Protein AF-A0A3N2MGN6-F1 (afdb_monomer)

Radius of gyration: 28.8 Å; Cα contacts (8 Å, |Δi|>4): 19; chains: 1; bounding box: 50×23×84 Å

Solvent-accessible surface area (backbone atoms only — not comparable to full-atom values): 6729 Å² total; per-residue (Å²): 143,87,76,69,63,68,62,52,54,54,52,50,54,49,53,53,57,73,69,45,74,80,68,71,92,50,76,81,75,35,71,76,49,70,66,60,60,74,66,64,64,59,54,54,52,54,51,52,52,52,52,51,42,52,51,51,45,52,52,52,51,54,53,48,52,52,51,49,57,57,50,74,72,44,97,69,91,52,73,71,56,56,55,50,50,54,50,52,52,52,53,49,50,51,43,52,49,65,62,45,50,62,57,53,57,58,52,60,67,72,79,111

Mean predicted aligned error: 15.88 Å

Nearest PDB structures (foldseek):
  5vyk-assembly1_A  TM=7.605E-01  e=1.041E+00  Homo sapiens
  4nkg-assembly2_D  TM=4.322E-01  e=2.453E+00  Homo sapiens
  8th8-assembly1_H  TM=5.385E-01  e=4.441E+00  Tetrahymena thermophila

Foldseek 3Di:
DPDPPVVVVVVVVVVVVVPDDPPPPDVCPDVVNVVVPCPPVVVVVVVVLLVVLVVVLVVLVVVLVVLVVVQVPDPDDDPVSVVVNVVSVVSNVVSVVVNVVVVVVVVVVVVD

Sequence (112 aa):
MKATDNNSETRLRHLIQTGAPSAPVSPWFTQKVLNRLPDKQKRIAARIETWTCAIAAVVTAVFGIKYVMTTMSAPVITVGQILIYLTYISIFGALIANMAIPAITSRARRNL

pLDDT: mean 74.42, std 14.56, range [41.41, 94.06]

Secondary structure (DSSP, 8-state):
---SHHHHHHHHHHHHHHHS------GGGSHHHHTTS-HHHHHHHHHHHHHHHHHHHHHHHHHHHHHHHHHHTSS---HHHHHHHHHHHHHHHHHHHHHHHHHHHHHHTT--

Structure (mmCIF, N/CA/C/O backbone):
data_AF-A0A3N2MGN6-F1
#
_entry.id   AF-A0A3N2MGN6-F1
#
loop_
_atom_site.group_PDB
_atom_site.id
_atom_site.type_symbol
_atom_site.label_atom_id
_atom_site.label_alt_id
_atom_site.label_comp_id
_atom_site.label_asym_id
_atom_site.label_entity_id
_atom_site.label_seq_id
_atom_site.pdbx_PDB_ins_code
_atom_site.Cartn_x
_atom_site.Cartn_y
_atom_site.Cartn_z
_atom_site.occupancy
_atom_site.B_iso_or_equiv
_atom_site.auth_seq_id
_atom_site.auth_comp_id
_atom_site.auth_asym_id
_atom_site.auth_atom_id
_atom_site.pdbx_PDB_model_num
ATOM 1 N N . MET A 1 1 ? 4.693 -3.314 62.028 1.00 41.41 1 MET A N 1
ATOM 2 C CA . MET A 1 1 ? 3.847 -2.151 62.389 1.00 41.41 1 MET A CA 1
ATOM 3 C C . MET A 1 1 ? 3.090 -1.692 61.143 1.00 41.41 1 MET A C 1
ATOM 5 O O . MET A 1 1 ? 3.672 -1.016 60.313 1.00 41.41 1 MET A O 1
ATOM 9 N N . LYS A 1 2 ? 1.842 -2.148 60.948 1.00 49.81 2 LYS A N 1
ATOM 10 C CA . LYS A 1 2 ? 1.004 -1.848 59.764 1.00 49.81 2 LYS A CA 1
ATOM 11 C C . LYS A 1 2 ? -0.487 -1.844 60.151 1.00 49.81 2 LYS A C 1
ATOM 13 O O . LYS A 1 2 ? -1.279 -2.590 59.596 1.00 49.81 2 LYS A O 1
ATOM 18 N N . ALA A 1 3 ? -0.836 -1.092 61.196 1.00 53.56 3 ALA A N 1
ATOM 19 C CA . ALA A 1 3 ? -2.211 -0.999 61.716 1.00 53.56 3 ALA A CA 1
ATOM 20 C C . ALA A 1 3 ? -2.798 0.426 61.637 1.00 53.56 3 ALA A C 1
ATOM 22 O O . ALA A 1 3 ? -3.981 0.620 61.900 1.00 53.56 3 ALA A O 1
ATOM 23 N N . THR A 1 4 ? -1.990 1.421 61.257 1.00 53.69 4 THR A N 1
ATOM 24 C CA . THR A 1 4 ? -2.393 2.838 61.242 1.00 53.69 4 THR A CA 1
ATOM 25 C C . THR A 1 4 ? -3.037 3.269 59.918 1.00 53.69 4 THR A C 1
ATOM 27 O O . THR A 1 4 ? -3.804 4.222 59.911 1.00 53.69 4 THR A O 1
ATOM 30 N N . ASP A 1 5 ? -2.788 2.547 58.822 1.00 57.62 5 ASP A N 1
ATOM 31 C CA . ASP A 1 5 ? -3.182 2.935 57.455 1.00 57.62 5 ASP A CA 1
ATOM 32 C C . ASP A 1 5 ? -4.696 2.771 57.186 1.00 57.62 5 ASP A C 1
ATOM 34 O O . ASP A 1 5 ? -5.370 3.651 56.645 1.00 57.62 5 ASP A O 1
ATOM 38 N N . ASN A 1 6 ? -5.278 1.683 57.696 1.00 60.94 6 ASN A N 1
ATOM 39 C CA . ASN A 1 6 ? -6.670 1.312 57.422 1.00 60.94 6 ASN A CA 1
ATOM 40 C C . ASN A 1 6 ? -7.674 2.328 58.009 1.00 60.94 6 ASN A C 1
ATOM 42 O O . ASN A 1 6 ? -8.717 2.616 57.420 1.00 60.94 6 ASN A O 1
ATOM 46 N N . ASN A 1 7 ? -7.363 2.896 59.180 1.00 61.97 7 ASN A N 1
ATOM 47 C CA . ASN A 1 7 ? -8.230 3.878 59.839 1.00 61.97 7 ASN A CA 1
ATOM 48 C C . ASN A 1 7 ? -8.189 5.248 59.142 1.00 61.97 7 ASN A C 1
ATOM 50 O O . ASN A 1 7 ? -9.208 5.942 59.093 1.00 61.97 7 ASN A O 1
ATOM 54 N N . SER A 1 8 ? -7.044 5.632 58.571 1.00 65.19 8 SER A N 1
ATOM 55 C CA . SER A 1 8 ? -6.904 6.860 57.780 1.00 65.19 8 SER A CA 1
ATOM 56 C C . SER A 1 8 ? -7.646 6.780 56.448 1.00 65.19 8 SER A C 1
ATOM 58 O O . SER A 1 8 ? -8.375 7.716 56.121 1.00 65.19 8 SER A O 1
ATOM 60 N N . GLU A 1 9 ? -7.554 5.661 55.720 1.00 64.06 9 GLU A N 1
ATOM 61 C CA . GLU A 1 9 ? -8.317 5.457 54.478 1.00 64.06 9 GLU A CA 1
ATOM 62 C C . GLU A 1 9 ? -9.830 5.523 54.708 1.00 64.06 9 GLU A C 1
ATOM 64 O O . GLU A 1 9 ? -10.565 6.128 53.923 1.00 64.06 9 GLU A O 1
ATOM 69 N N . THR A 1 10 ? -10.304 4.937 55.809 1.00 68.19 10 THR A N 1
ATOM 70 C CA . THR A 1 10 ? -11.736 4.914 56.135 1.00 68.19 10 THR A CA 1
ATOM 71 C C . THR A 1 10 ? -12.253 6.322 56.450 1.00 68.19 10 THR A C 1
ATOM 73 O O . THR A 1 10 ? -13.326 6.714 55.988 1.00 68.19 10 THR A O 1
ATOM 76 N N . ARG A 1 11 ? -11.459 7.131 57.166 1.00 64.94 11 ARG A N 1
ATOM 77 C CA . ARG A 1 11 ? -11.780 8.541 57.446 1.00 64.94 11 ARG A CA 1
ATOM 78 C C . ARG A 1 11 ? -11.725 9.418 56.197 1.00 64.94 11 ARG A C 1
ATOM 80 O O . ARG A 1 11 ? -12.599 10.262 56.021 1.00 64.94 11 ARG A O 1
ATOM 87 N N . LEU A 1 12 ? -10.748 9.199 55.317 1.00 64.31 12 LEU A N 1
ATOM 88 C CA . LEU A 1 12 ? -10.644 9.902 54.035 1.00 64.31 12 LEU A CA 1
ATOM 89 C C . LEU A 1 12 ? -11.847 9.603 53.134 1.00 64.31 12 LEU A C 1
ATOM 91 O O . LEU A 1 12 ? -12.457 10.530 52.605 1.00 64.31 12 LEU A O 1
ATOM 95 N N . ARG A 1 13 ? -12.251 8.332 53.019 1.00 65.69 13 ARG A N 1
ATOM 96 C CA . ARG A 1 13 ? -13.462 7.937 52.280 1.00 65.69 13 ARG A CA 1
ATOM 97 C C . ARG A 1 13 ? -14.716 8.606 52.827 1.00 65.69 13 ARG A C 1
ATOM 99 O O . ARG A 1 13 ? -15.528 9.086 52.042 1.00 65.69 13 ARG A O 1
ATOM 106 N N . HIS A 1 14 ? -14.847 8.672 54.150 1.00 67.00 14 HIS A N 1
ATOM 107 C CA . HIS A 1 14 ? -15.998 9.298 54.790 1.00 67.00 14 HIS A CA 1
ATOM 108 C C . HIS A 1 14 ? -16.044 10.810 54.533 1.00 67.00 14 HIS A C 1
ATOM 110 O O . HIS A 1 14 ? -17.101 11.334 54.201 1.00 67.00 14 HIS A O 1
ATOM 116 N N . LEU A 1 15 ? -14.901 11.502 54.606 1.00 66.44 15 LEU A N 1
ATOM 117 C CA . LEU A 1 15 ? -14.802 12.943 54.340 1.00 66.44 15 LEU A CA 1
ATOM 118 C C . LEU A 1 15 ? -15.109 13.297 52.879 1.00 66.44 15 LEU A C 1
ATOM 120 O O . LEU A 1 15 ? -15.808 14.277 52.613 1.00 66.44 15 LEU A O 1
ATOM 124 N N . ILE A 1 16 ? -14.638 12.475 51.938 1.00 66.19 16 ILE A N 1
ATOM 125 C CA . ILE A 1 16 ? -14.920 12.633 50.505 1.00 66.19 16 ILE A CA 1
ATOM 126 C C . ILE A 1 16 ? -16.407 12.379 50.216 1.00 66.19 16 ILE A C 1
ATOM 128 O O . ILE A 1 16 ? -17.015 13.116 49.444 1.00 66.19 16 ILE A O 1
ATOM 132 N N . GLN A 1 17 ? -17.018 11.382 50.865 1.00 62.53 17 GLN A N 1
ATOM 133 C CA . GLN A 1 17 ? -18.450 11.099 50.725 1.00 62.53 17 GLN A CA 1
ATOM 134 C C . GLN A 1 17 ? -19.340 12.183 51.340 1.00 62.53 17 GLN A C 1
ATOM 136 O O . GLN A 1 17 ? -20.388 12.474 50.776 1.00 62.53 17 GLN A O 1
ATOM 141 N N . THR A 1 18 ? -18.931 12.819 52.443 1.00 59.75 18 THR A N 1
ATOM 142 C CA . THR A 1 18 ? -19.698 13.924 53.047 1.00 59.75 18 THR A CA 1
ATOM 143 C C . THR A 1 18 ? -19.593 15.243 52.281 1.00 59.75 18 THR A C 1
ATOM 145 O O . THR A 1 18 ? -20.481 16.080 52.409 1.00 59.75 18 THR A O 1
ATOM 148 N N . GLY A 1 19 ? -18.525 15.449 51.501 1.00 54.59 19 GLY A N 1
ATOM 149 C CA . GLY A 1 19 ? -18.326 16.655 50.686 1.00 54.59 19 GLY A CA 1
ATOM 150 C C . GLY A 1 19 ? -18.846 16.544 49.250 1.00 54.59 19 GLY A C 1
ATOM 151 O O . GLY A 1 19 ? -18.960 17.554 48.557 1.00 54.59 19 GLY A O 1
ATOM 152 N N . ALA A 1 20 ? -19.162 15.334 48.789 1.00 58.06 20 ALA A N 1
ATOM 153 C CA . ALA A 1 20 ? -19.784 15.137 47.493 1.00 58.06 20 ALA A CA 1
ATOM 154 C C . ALA A 1 20 ? -21.281 15.465 47.615 1.00 58.06 20 ALA A C 1
ATOM 156 O O . ALA A 1 20 ? -21.977 14.785 48.371 1.00 58.06 20 ALA A O 1
ATOM 157 N N . PRO A 1 21 ? -21.817 16.471 46.894 1.00 55.56 21 PRO A N 1
ATOM 158 C CA . PRO A 1 21 ? -23.261 16.600 46.784 1.00 55.56 21 PRO A CA 1
ATOM 159 C C . PRO A 1 21 ? -23.780 15.265 46.259 1.00 55.56 21 PRO A C 1
ATOM 161 O O . PRO A 1 21 ? -23.278 14.783 45.241 1.00 55.56 21 PRO A O 1
ATOM 164 N N . SER A 1 22 ? -24.725 14.651 46.980 1.00 58.09 22 SER A N 1
ATOM 165 C CA . SER A 1 22 ? -25.440 13.456 46.539 1.00 58.09 22 SER A CA 1
ATOM 166 C C . SER A 1 22 ? -25.973 13.745 45.149 1.00 58.09 22 SER A C 1
ATOM 168 O O . SER A 1 22 ? -26.994 14.418 44.997 1.00 58.09 22 SER A O 1
ATOM 170 N N . ALA A 1 23 ? -25.222 13.324 44.132 1.00 60.22 23 ALA A N 1
ATOM 171 C CA . ALA A 1 23 ? -25.604 13.549 42.761 1.00 60.22 23 ALA A CA 1
ATOM 172 C C . ALA A 1 23 ? -26.991 12.920 42.637 1.00 60.22 23 ALA A C 1
ATOM 174 O O . ALA A 1 23 ? -27.149 11.756 43.031 1.00 60.22 23 ALA A O 1
ATOM 175 N N . PRO A 1 24 ? -28.014 13.661 42.174 1.00 59.69 24 PRO A N 1
ATOM 176 C CA . PRO A 1 24 ? -29.297 13.040 41.911 1.00 59.69 24 PRO A CA 1
ATOM 177 C C . PRO A 1 24 ? -29.019 11.800 41.058 1.00 59.69 24 PRO A C 1
ATOM 179 O O . PRO A 1 24 ? -28.145 11.847 40.185 1.00 59.69 24 PRO A O 1
ATOM 182 N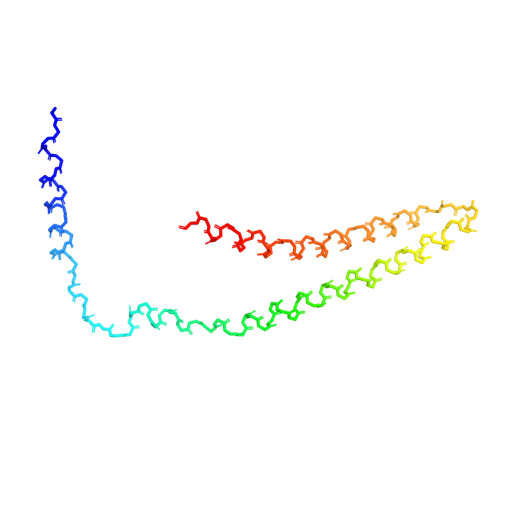 N . VAL A 1 25 ? -29.701 10.684 41.344 1.00 59.56 25 VAL A N 1
ATOM 183 C CA . VAL A 1 25 ? -29.667 9.453 40.533 1.00 59.56 25 VAL A CA 1
ATOM 184 C C . VAL A 1 25 ? -30.267 9.770 39.177 1.00 59.56 25 VAL A C 1
ATOM 186 O O . VAL A 1 25 ? -31.417 9.494 38.859 1.00 59.56 25 VAL A O 1
ATOM 189 N N . SER A 1 26 ? -29.497 10.506 38.410 1.00 55.56 26 SER A N 1
ATOM 190 C CA . SER A 1 26 ? -29.985 11.241 37.289 1.00 55.56 26 SER A CA 1
ATOM 191 C C . SER A 1 26 ? -29.666 10.358 36.088 1.00 55.56 26 SER A C 1
ATOM 193 O O . SER A 1 26 ? -28.498 10.086 35.789 1.00 55.56 26 SER A O 1
ATOM 195 N N . PRO A 1 27 ? -30.690 9.779 35.439 1.00 57.72 27 PRO A N 1
ATOM 196 C CA . PRO A 1 27 ? -30.476 8.742 34.434 1.00 57.72 27 PRO A CA 1
ATOM 197 C C . PRO A 1 27 ? -29.718 9.276 33.210 1.00 57.72 27 PRO A C 1
ATOM 199 O O . PRO A 1 27 ? -29.193 8.487 32.426 1.00 57.72 27 PRO A O 1
ATOM 202 N N . TRP A 1 28 ? -29.618 10.602 33.066 1.00 55.16 28 TRP A N 1
ATOM 203 C CA . TRP A 1 28 ? -28.969 11.298 31.960 1.00 55.16 28 TRP A CA 1
ATOM 204 C C . TRP A 1 28 ? -27.434 11.196 31.959 1.00 55.16 28 TRP A C 1
ATOM 206 O O . TRP A 1 28 ? -26.845 11.365 30.897 1.00 55.16 28 TRP A O 1
ATOM 216 N N . PHE A 1 29 ? -26.791 10.831 33.077 1.00 55.34 29 PHE A N 1
ATOM 217 C CA . PHE A 1 29 ? -25.334 10.604 33.166 1.00 55.34 29 PHE A CA 1
ATOM 218 C C . PHE A 1 29 ? -24.965 9.179 33.608 1.00 55.34 29 PHE A C 1
ATOM 220 O O . PHE A 1 29 ? -23.925 8.939 34.214 1.00 55.34 29 PHE A O 1
ATOM 227 N N . THR A 1 30 ? -25.793 8.181 33.296 1.00 63.38 30 THR A N 1
ATOM 228 C CA . THR A 1 30 ? -25.327 6.789 33.399 1.00 63.38 30 THR A CA 1
ATOM 229 C C . THR A 1 30 ? -24.387 6.460 32.239 1.00 63.38 30 THR A C 1
ATOM 231 O O . THR A 1 30 ? -24.527 6.991 31.137 1.00 63.38 30 THR A O 1
ATOM 234 N N . GLN A 1 31 ? -23.460 5.520 32.448 1.00 59.12 31 GLN A N 1
ATOM 235 C CA . GLN A 1 31 ? -22.545 4.996 31.417 1.00 59.12 31 GLN A CA 1
ATOM 236 C C . GLN A 1 31 ? -23.277 4.621 30.111 1.00 59.12 31 GLN A C 1
ATOM 238 O O . GLN A 1 31 ? -22.736 4.746 29.018 1.00 59.12 31 GLN A O 1
ATOM 243 N N . LYS A 1 32 ? -24.556 4.240 30.219 1.00 56.78 32 LYS A N 1
ATOM 244 C CA . LYS A 1 32 ? -25.469 3.926 29.114 1.00 56.78 32 LYS A CA 1
ATOM 245 C C . LYS A 1 32 ? -25.813 5.124 28.211 1.00 56.78 32 LYS A C 1
ATOM 247 O O . LYS A 1 32 ? -26.177 4.900 27.061 1.00 56.78 32 LYS A O 1
ATOM 252 N N . VAL A 1 33 ? -25.717 6.364 28.701 1.00 58.56 33 VAL A N 1
ATOM 253 C CA . VAL A 1 33 ? -25.890 7.611 27.928 1.00 58.56 33 VAL A CA 1
ATOM 254 C C . VAL A 1 33 ? -24.563 8.068 27.326 1.00 58.56 33 VAL A C 1
ATOM 256 O O . VAL A 1 33 ? -24.529 8.404 26.145 1.00 58.56 33 VAL A O 1
ATOM 259 N N . LEU A 1 34 ? -23.456 7.959 28.072 1.00 58.97 34 LEU A N 1
ATOM 260 C CA . LEU A 1 34 ? -22.110 8.208 27.532 1.00 58.97 34 LEU A CA 1
ATOM 261 C C . LEU A 1 34 ? -21.775 7.251 26.371 1.00 58.97 34 LEU A C 1
ATOM 263 O O . LEU A 1 34 ? -21.166 7.644 25.380 1.00 58.97 34 LEU A O 1
ATOM 267 N N . ASN A 1 35 ? -22.242 6.001 26.454 1.00 59.00 35 ASN A N 1
ATOM 268 C CA . ASN A 1 35 ? -22.042 4.976 25.429 1.00 59.00 35 ASN A CA 1
ATOM 269 C C . ASN A 1 35 ? -23.028 5.071 24.242 1.00 59.00 35 ASN A C 1
ATOM 271 O O . ASN A 1 35 ? -23.087 4.159 23.421 1.00 59.00 35 ASN A O 1
ATOM 275 N N . ARG A 1 36 ? -23.820 6.154 24.131 1.00 57.59 36 ARG A N 1
ATOM 276 C CA . ARG A 1 36 ? -24.643 6.438 22.935 1.00 57.59 36 ARG A CA 1
ATOM 277 C C . ARG A 1 36 ? -23.866 7.126 21.814 1.00 57.59 36 ARG A C 1
AT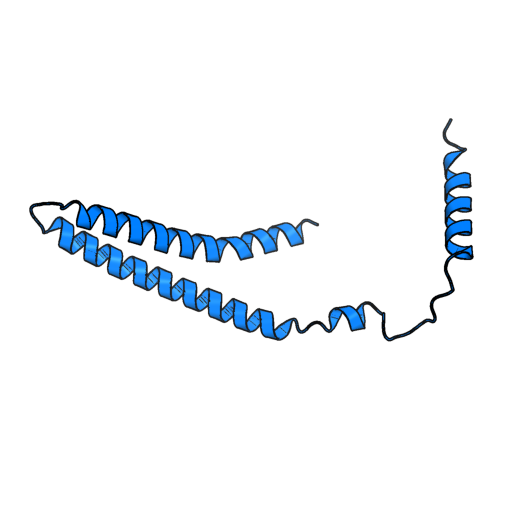OM 279 O O . ARG A 1 36 ? -24.456 7.416 20.774 1.00 57.59 36 ARG A O 1
ATOM 286 N N . LEU A 1 37 ? -22.568 7.385 21.993 1.00 59.88 37 LEU A N 1
ATOM 287 C CA . LEU A 1 37 ? -21.723 7.860 20.901 1.00 59.88 37 LEU A CA 1
ATOM 288 C C . LEU A 1 37 ? -21.824 6.865 19.726 1.00 59.88 37 LEU A C 1
ATOM 290 O O . LEU A 1 37 ? -21.656 5.663 19.938 1.00 59.88 37 LEU A O 1
ATOM 294 N N . PRO A 1 38 ? -22.159 7.329 18.507 1.00 58.31 38 PRO A N 1
ATOM 295 C CA . PRO A 1 38 ? -22.550 6.473 17.392 1.00 58.31 38 PRO A CA 1
ATOM 296 C C . PRO A 1 38 ? -21.376 5.611 16.914 1.00 58.31 38 PRO A C 1
ATOM 298 O O . PRO A 1 38 ? -20.618 5.964 16.015 1.00 58.31 38 PRO A O 1
ATOM 301 N N . ASP A 1 39 ? -21.257 4.428 17.506 1.00 58.50 39 ASP A N 1
ATOM 302 C CA . ASP A 1 39 ? -20.195 3.462 17.226 1.00 58.50 39 ASP A CA 1
ATOM 303 C C . ASP A 1 39 ? -20.368 2.807 15.838 1.00 58.50 39 ASP A C 1
ATOM 305 O O . ASP A 1 39 ? -19.436 2.264 15.245 1.00 58.50 39 ASP A O 1
ATOM 309 N N . LYS A 1 40 ? -21.583 2.877 15.275 1.00 57.66 40 LYS A N 1
ATOM 310 C CA . LYS A 1 40 ? -21.936 2.191 14.025 1.00 57.66 40 LYS A CA 1
ATOM 311 C C . LYS A 1 40 ? -21.392 2.869 12.768 1.00 57.66 40 LYS A C 1
ATOM 313 O O . LYS A 1 40 ? -20.931 2.164 11.874 1.00 57.66 40 LYS A O 1
ATOM 318 N N . GLN A 1 41 ? -21.398 4.201 12.694 1.00 58.66 41 GLN A N 1
ATOM 319 C CA . GLN A 1 41 ? -20.927 4.911 11.494 1.00 58.66 41 GLN A CA 1
ATOM 320 C C . GLN A 1 41 ? -19.409 4.767 11.312 1.00 58.66 41 GLN A C 1
ATOM 322 O O . GLN A 1 41 ? -18.935 4.531 10.202 1.00 58.66 41 GLN A O 1
ATOM 327 N N . LYS A 1 42 ? -18.655 4.776 12.419 1.00 63.62 42 LYS A N 1
ATOM 328 C CA . LYS A 1 42 ? -17.196 4.591 12.410 1.00 63.62 42 LYS A CA 1
ATOM 329 C C . LYS A 1 42 ? -16.777 3.214 11.886 1.00 63.62 42 LYS A C 1
ATOM 331 O O . LYS A 1 42 ? -15.775 3.106 11.190 1.00 63.62 42 LYS A O 1
ATOM 336 N N . ARG A 1 43 ? -17.561 2.162 12.156 1.00 67.88 43 ARG A N 1
ATOM 337 C CA . ARG A 1 43 ? -17.260 0.796 11.684 1.00 67.88 43 ARG A CA 1
ATOM 338 C C . 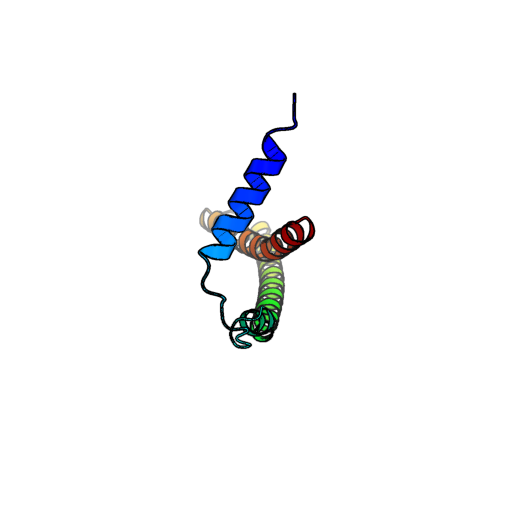ARG A 1 43 ? -17.422 0.630 10.175 1.00 67.88 43 ARG A C 1
ATOM 340 O O . ARG A 1 43 ? -16.671 -0.131 9.576 1.00 67.88 43 ARG A O 1
ATOM 347 N N . ILE A 1 44 ? -18.398 1.306 9.568 1.00 71.19 44 ILE A N 1
ATOM 348 C CA . ILE A 1 44 ? -18.625 1.226 8.117 1.00 71.19 44 ILE A CA 1
ATOM 349 C C . ILE A 1 44 ? -17.532 2.002 7.383 1.00 71.19 44 ILE A C 1
ATOM 351 O O . ILE A 1 44 ? -16.913 1.450 6.478 1.00 71.19 44 ILE A O 1
ATOM 355 N N . ALA A 1 45 ? -17.236 3.226 7.829 1.00 74.56 45 ALA A N 1
ATOM 356 C CA . ALA A 1 45 ? -16.152 4.031 7.272 1.00 74.56 45 ALA A CA 1
ATOM 357 C C . ALA A 1 45 ? -14.799 3.299 7.351 1.00 74.56 45 ALA A C 1
ATOM 359 O O . ALA A 1 45 ? -14.120 3.170 6.338 1.00 74.56 45 ALA A O 1
ATOM 360 N N . ALA A 1 46 ? -14.469 2.707 8.505 1.00 75.62 46 ALA A N 1
ATOM 361 C CA . ALA A 1 46 ? -13.230 1.946 8.677 1.00 75.62 46 ALA A CA 1
ATOM 362 C C . ALA A 1 46 ? -13.141 0.716 7.754 1.00 75.62 46 ALA A C 1
ATOM 364 O O . ALA A 1 46 ? -12.070 0.385 7.245 1.00 75.62 46 ALA A O 1
ATOM 365 N N . ARG A 1 47 ? -14.265 0.028 7.503 1.00 78.44 47 ARG A N 1
ATOM 366 C CA . ARG A 1 47 ? -14.300 -1.088 6.544 1.00 78.44 47 ARG A CA 1
ATOM 367 C C . ARG A 1 47 ? -14.034 -0.603 5.126 1.00 78.44 47 ARG A C 1
ATOM 369 O O . ARG A 1 47 ? -13.220 -1.212 4.443 1.00 78.44 47 ARG A O 1
ATOM 376 N N . ILE A 1 48 ? -14.697 0.473 4.703 1.00 85.69 48 ILE A N 1
ATOM 377 C CA . ILE A 1 48 ? -14.499 1.057 3.371 1.00 85.69 48 ILE A CA 1
ATOM 378 C C . ILE A 1 48 ? -13.038 1.473 3.198 1.00 85.69 48 ILE A C 1
ATOM 380 O O . ILE A 1 48 ? -12.418 1.090 2.216 1.00 85.69 48 ILE A O 1
ATOM 384 N N . GLU A 1 49 ? -12.460 2.167 4.177 1.00 84.00 49 GLU A N 1
ATOM 385 C CA . GLU A 1 49 ? -11.053 2.574 4.152 1.00 84.00 49 GLU A CA 1
ATOM 386 C C . GLU A 1 49 ? -10.104 1.375 4.013 1.00 84.00 49 GLU A C 1
ATOM 388 O O . GLU A 1 49 ? -9.182 1.405 3.198 1.00 84.00 49 GLU A O 1
ATOM 393 N N . THR A 1 50 ? -10.376 0.286 4.740 1.00 84.12 50 THR A N 1
ATOM 394 C CA . THR A 1 50 ? -9.576 -0.946 4.659 1.00 84.12 50 THR A CA 1
ATOM 395 C C . THR A 1 50 ? -9.636 -1.563 3.260 1.00 84.12 50 THR A C 1
ATOM 397 O O . THR A 1 50 ? -8.601 -1.928 2.703 1.00 84.12 50 THR A O 1
ATOM 400 N N . TRP A 1 51 ? -10.830 -1.659 2.666 1.00 86.94 51 TRP A N 1
ATOM 401 C CA . TRP A 1 51 ? -11.004 -2.187 1.309 1.00 86.94 51 TRP A CA 1
ATOM 402 C C . TRP A 1 51 ? -10.351 -1.293 0.255 1.00 86.94 51 TRP A C 1
ATOM 404 O O . TRP A 1 51 ? -9.672 -1.797 -0.636 1.00 86.94 51 TRP A O 1
ATOM 414 N N . THR A 1 52 ? -10.492 0.025 0.383 1.00 89.69 52 THR A N 1
ATOM 415 C CA . THR A 1 52 ? -9.851 0.992 -0.513 1.00 89.69 52 THR A CA 1
ATOM 416 C C . THR A 1 52 ? -8.329 0.883 -0.446 1.00 89.69 52 THR A C 1
ATOM 418 O O . THR A 1 52 ? -7.685 0.812 -1.492 1.00 89.69 52 THR A O 1
ATOM 421 N N . CYS A 1 53 ? -7.742 0.791 0.754 1.00 88.81 53 CYS A N 1
ATOM 422 C CA . CYS A 1 53 ? -6.298 0.595 0.912 1.00 88.81 53 CYS A CA 1
ATOM 423 C C . CYS A 1 53 ? -5.834 -0.741 0.315 1.00 88.81 53 CYS A C 1
ATOM 425 O O . CYS A 1 53 ? -4.802 -0.780 -0.353 1.00 88.81 53 CYS A O 1
ATOM 427 N N . ALA A 1 54 ? -6.606 -1.818 0.496 1.00 88.38 54 ALA A N 1
ATOM 428 C CA . ALA A 1 54 ? -6.290 -3.123 -0.081 1.00 88.38 54 ALA A CA 1
ATOM 429 C C . ALA A 1 54 ? -6.266 -3.078 -1.618 1.00 88.38 54 ALA A C 1
ATOM 431 O O . ALA A 1 54 ? -5.313 -3.548 -2.238 1.00 88.38 54 ALA A O 1
ATOM 432 N N . ILE A 1 55 ? -7.279 -2.465 -2.239 1.00 93.00 55 ILE A N 1
ATOM 433 C CA . ILE A 1 55 ? -7.345 -2.308 -3.699 1.00 93.00 55 ILE A CA 1
ATOM 434 C C . ILE A 1 55 ? -6.185 -1.437 -4.191 1.00 93.00 55 ILE A C 1
ATOM 436 O O . ILE A 1 55 ? -5.493 -1.816 -5.136 1.00 93.00 55 ILE A O 1
ATOM 440 N N . ALA A 1 56 ? -5.926 -0.306 -3.530 1.00 91.25 56 ALA A N 1
ATOM 441 C CA . ALA A 1 56 ? -4.824 0.584 -3.881 1.00 91.25 56 ALA A CA 1
ATOM 442 C C . ALA A 1 56 ? -3.464 -0.127 -3.806 1.00 91.25 56 ALA A C 1
ATOM 444 O O . ALA A 1 56 ? -2.633 0.052 -4.696 1.00 91.25 56 ALA A O 1
ATOM 445 N N . ALA A 1 57 ? -3.243 -0.976 -2.798 1.00 91.38 57 ALA A N 1
ATOM 446 C CA . ALA A 1 57 ? -2.010 -1.747 -2.661 1.00 91.38 57 ALA A CA 1
ATOM 447 C C . ALA A 1 57 ? -1.821 -2.736 -3.821 1.00 91.38 57 ALA A C 1
ATOM 449 O O . ALA A 1 57 ? -0.734 -2.803 -4.396 1.00 91.38 57 ALA A O 1
ATOM 450 N N . VAL A 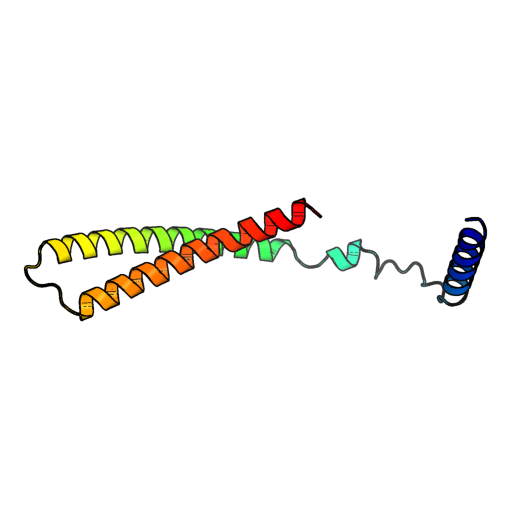1 58 ? -2.881 -3.451 -4.214 1.00 93.31 58 VAL A N 1
ATOM 451 C CA . VAL A 1 58 ? -2.846 -4.381 -5.356 1.00 93.31 58 VAL A CA 1
ATOM 452 C C . VAL A 1 58 ? -2.551 -3.639 -6.656 1.00 93.31 58 VAL A C 1
ATOM 454 O O . VAL A 1 58 ? -1.665 -4.042 -7.406 1.00 93.31 58 VAL A O 1
ATOM 457 N N . VAL A 1 59 ? -3.246 -2.528 -6.911 1.00 94.06 59 VAL A N 1
ATOM 458 C CA . VAL A 1 59 ? -3.018 -1.701 -8.104 1.00 94.06 59 VAL A CA 1
ATOM 459 C C . VAL A 1 59 ? -1.571 -1.209 -8.136 1.00 94.06 59 VAL A C 1
ATOM 461 O O . VAL A 1 59 ? -0.882 -1.386 -9.138 1.00 94.06 59 VAL A O 1
ATOM 464 N N . THR A 1 60 ? -1.079 -0.671 -7.020 1.00 92.69 60 THR A N 1
ATOM 465 C CA . THR A 1 60 ? 0.296 -0.164 -6.902 1.00 92.69 60 THR A CA 1
ATOM 466 C C . THR A 1 60 ? 1.322 -1.264 -7.184 1.00 92.69 60 THR A C 1
ATOM 468 O O . THR A 1 60 ? 2.281 -1.030 -7.916 1.00 92.69 60 THR A O 1
ATOM 471 N N . ALA A 1 61 ? 1.099 -2.482 -6.680 1.00 91.12 61 ALA A N 1
ATOM 472 C CA . ALA A 1 61 ? 1.965 -3.628 -6.944 1.00 91.12 61 ALA A CA 1
ATOM 473 C C . ALA A 1 61 ? 1.963 -4.033 -8.428 1.00 91.12 61 ALA A C 1
ATOM 475 O O . ALA A 1 61 ? 3.028 -4.220 -9.013 1.00 91.12 61 ALA A O 1
ATOM 476 N N . VAL A 1 62 ? 0.791 -4.118 -9.066 1.00 93.94 62 VAL A N 1
ATOM 477 C CA . VAL A 1 62 ? 0.675 -4.486 -10.489 1.00 93.94 62 VAL A CA 1
ATOM 478 C C . VAL A 1 62 ? 1.369 -3.461 -11.387 1.00 93.94 62 VAL A C 1
ATOM 480 O O . VAL A 1 62 ? 2.136 -3.837 -12.277 1.00 93.94 62 VAL A O 1
ATOM 483 N N . PHE A 1 63 ? 1.134 -2.168 -11.151 1.00 92.69 63 PHE A N 1
ATOM 484 C CA . PHE A 1 63 ? 1.790 -1.101 -11.908 1.00 92.69 63 PHE A CA 1
ATOM 485 C C . PHE A 1 63 ? 3.299 -1.068 -11.657 1.00 92.69 63 PHE A C 1
ATOM 487 O O . PHE A 1 63 ? 4.062 -0.944 -12.614 1.00 92.69 63 PHE A O 1
ATOM 494 N N . GLY A 1 64 ? 3.733 -1.266 -10.410 1.00 90.06 64 GLY A N 1
ATOM 495 C CA . GLY A 1 64 ? 5.147 -1.374 -10.057 1.00 90.06 64 GLY A CA 1
ATOM 496 C C . GLY A 1 64 ? 5.845 -2.516 -10.798 1.00 90.06 64 GLY A C 1
ATOM 497 O O . GLY A 1 64 ? 6.878 -2.293 -11.422 1.00 90.06 64 GLY A O 1
ATOM 498 N N . ILE A 1 65 ? 5.255 -3.718 -10.819 1.00 90.06 65 ILE A N 1
ATOM 499 C CA . ILE A 1 65 ? 5.808 -4.876 -11.543 1.00 90.06 65 ILE A CA 1
ATOM 500 C C . ILE A 1 65 ? 5.915 -4.577 -13.038 1.00 90.06 65 ILE A C 1
ATOM 502 O O . ILE A 1 65 ? 6.973 -4.791 -13.632 1.00 90.06 65 ILE A O 1
ATOM 506 N N . LYS A 1 66 ? 4.853 -4.039 -13.653 1.00 90.88 66 LYS A N 1
ATOM 507 C CA . LYS A 1 66 ? 4.897 -3.658 -15.071 1.00 90.88 66 LYS A CA 1
ATOM 508 C C . LYS A 1 66 ? 6.008 -2.652 -15.352 1.00 90.88 66 LYS A C 1
ATOM 510 O O . LYS A 1 66 ? 6.733 -2.813 -16.329 1.00 90.88 66 LYS A O 1
ATOM 515 N N . TYR A 1 67 ? 6.163 -1.657 -14.485 1.00 88.75 67 TYR A N 1
ATOM 516 C CA . TYR A 1 67 ? 7.185 -0.629 -14.623 1.00 88.75 67 TYR A CA 1
ATOM 517 C C . TYR A 1 67 ? 8.613 -1.193 -14.507 1.00 88.75 67 TYR A C 1
ATOM 519 O O . TYR A 1 67 ? 9.501 -0.818 -15.282 1.00 88.75 67 TYR A O 1
ATOM 527 N N . VAL A 1 68 ? 8.828 -2.156 -13.603 1.00 87.94 68 VAL A N 1
ATOM 528 C CA . VAL A 1 68 ? 10.092 -2.903 -13.502 1.00 87.94 68 VAL A CA 1
ATOM 529 C C . VAL A 1 68 ? 10.369 -3.663 -14.795 1.00 87.94 68 VAL A C 1
ATOM 531 O O . VAL A 1 68 ? 11.444 -3.506 -15.365 1.00 87.94 68 VAL A O 1
ATOM 534 N N . MET A 1 69 ? 9.398 -4.420 -15.315 1.00 87.81 69 MET A N 1
ATOM 535 C CA . MET A 1 69 ? 9.572 -5.191 -16.553 1.00 87.81 69 MET A CA 1
ATOM 536 C C . MET A 1 69 ? 9.928 -4.301 -17.752 1.00 87.81 69 MET A C 1
ATOM 538 O O . MET A 1 69 ? 10.823 -4.634 -18.533 1.00 87.81 69 MET A O 1
ATOM 542 N N . THR A 1 70 ? 9.277 -3.139 -17.880 1.00 85.81 70 THR A N 1
ATOM 543 C CA . THR A 1 70 ? 9.603 -2.170 -18.938 1.00 85.81 70 THR A CA 1
ATOM 544 C C . THR A 1 70 ? 10.994 -1.571 -18.763 1.00 85.81 70 THR A C 1
ATOM 546 O O . THR A 1 70 ? 11.695 -1.352 -19.745 1.00 85.81 70 THR A O 1
ATOM 549 N N . THR A 1 71 ? 11.422 -1.348 -17.520 1.00 85.00 71 THR A N 1
ATOM 550 C CA . THR A 1 71 ? 12.743 -0.784 -17.220 1.00 85.00 71 THR A CA 1
ATOM 551 C C . THR A 1 71 ? 13.862 -1.792 -17.452 1.00 85.00 71 THR A C 1
ATOM 553 O O . THR A 1 71 ? 14.893 -1.429 -18.001 1.00 85.00 71 THR A O 1
ATOM 556 N N . MET A 1 72 ? 13.662 -3.065 -17.103 1.00 82.75 72 MET A N 1
ATOM 557 C CA . MET A 1 72 ? 14.650 -4.124 -17.354 1.00 82.75 72 MET A CA 1
ATOM 558 C C . MET A 1 72 ? 14.881 -4.379 -18.846 1.00 82.75 72 MET A C 1
ATOM 560 O O . MET A 1 72 ? 15.930 -4.884 -19.228 1.00 82.75 72 MET A O 1
ATOM 564 N N . SER A 1 73 ? 13.908 -4.019 -19.684 1.00 82.38 73 SER A N 1
ATOM 565 C CA . SER A 1 73 ? 14.025 -4.096 -21.142 1.00 82.38 73 SER A CA 1
ATOM 566 C C . SER A 1 73 ? 14.745 -2.880 -21.744 1.00 82.38 73 SER A C 1
ATOM 568 O O . SER A 1 73 ? 15.068 -2.889 -22.931 1.00 82.38 73 SER A O 1
ATOM 570 N N . ALA A 1 74 ? 14.984 -1.824 -20.959 1.00 81.31 74 ALA A N 1
ATOM 571 C CA . ALA A 1 74 ? 15.657 -0.616 -21.413 1.00 81.31 74 ALA A CA 1
ATOM 572 C C . ALA A 1 74 ? 17.180 -0.714 -21.179 1.00 81.31 74 ALA A C 1
ATOM 574 O O . ALA A 1 74 ? 17.612 -1.140 -20.109 1.00 81.31 74 ALA A O 1
ATOM 575 N N . PRO A 1 75 ? 18.017 -0.276 -22.137 1.00 73.25 75 PRO A N 1
ATOM 576 C CA . PRO A 1 75 ? 19.474 -0.391 -22.032 1.00 73.25 75 PRO A CA 1
ATOM 577 C C . PRO A 1 75 ? 20.111 0.607 -21.050 1.00 73.25 75 PRO A C 1
ATOM 579 O O . PRO A 1 75 ? 21.275 0.447 -20.694 1.00 73.25 75 PRO A O 1
ATOM 582 N N . VAL A 1 76 ? 19.384 1.645 -20.619 1.00 82.25 76 VAL A N 1
ATOM 583 C CA . VAL A 1 76 ? 19.910 2.706 -19.746 1.00 82.25 76 VAL A CA 1
ATOM 584 C C . VAL A 1 76 ? 18.897 3.052 -18.659 1.00 82.25 76 VAL A C 1
ATOM 586 O O . VAL A 1 76 ? 17.760 3.424 -18.949 1.00 82.25 76 VAL A O 1
ATOM 589 N N . ILE A 1 77 ? 19.336 2.988 -17.400 1.00 82.62 77 ILE A N 1
ATOM 590 C CA . ILE A 1 77 ? 18.549 3.420 -16.241 1.00 82.62 77 ILE A CA 1
ATOM 591 C C . ILE A 1 77 ? 18.786 4.916 -16.024 1.00 82.62 77 ILE A C 1
ATOM 593 O O . ILE A 1 77 ? 19.912 5.357 -15.804 1.00 82.62 77 ILE A O 1
ATOM 597 N N . THR A 1 78 ? 17.715 5.709 -16.077 1.00 87.94 78 THR A N 1
ATOM 598 C CA . THR A 1 78 ? 17.777 7.166 -15.862 1.00 87.94 78 THR A CA 1
ATOM 599 C C . THR A 1 78 ? 17.492 7.518 -14.400 1.00 87.94 78 THR A C 1
ATOM 601 O O . THR A 1 78 ? 16.689 6.852 -13.747 1.00 87.94 78 THR A O 1
ATOM 604 N N . VAL A 1 79 ? 18.061 8.622 -13.895 1.00 86.19 79 VAL A N 1
ATOM 605 C CA . VAL A 1 79 ? 17.796 9.151 -12.536 1.00 86.19 79 VAL A CA 1
ATOM 606 C C . VAL A 1 79 ? 16.295 9.335 -12.268 1.00 86.19 79 VAL A C 1
ATOM 608 O O . VAL A 1 79 ? 15.813 9.030 -11.179 1.00 86.19 79 VAL A O 1
ATOM 611 N N . GLY A 1 80 ? 15.524 9.746 -13.281 1.00 85.56 80 GLY A N 1
ATOM 612 C CA . GLY A 1 80 ? 14.066 9.858 -13.181 1.00 85.56 80 GLY A CA 1
ATOM 613 C C . GLY A 1 80 ? 13.372 8.537 -12.828 1.00 85.56 80 GLY A C 1
ATOM 614 O O . GLY A 1 80 ? 12.414 8.536 -12.061 1.00 85.56 80 GLY A O 1
ATOM 615 N N . GLN A 1 81 ? 13.884 7.396 -13.299 1.00 86.19 81 GLN A N 1
ATOM 616 C CA . GLN A 1 81 ? 13.310 6.094 -12.954 1.00 86.19 81 GLN A CA 1
ATOM 617 C C . GLN A 1 81 ? 13.565 5.731 -11.490 1.00 86.19 81 GLN A C 1
ATOM 619 O O . GLN A 1 81 ? 12.6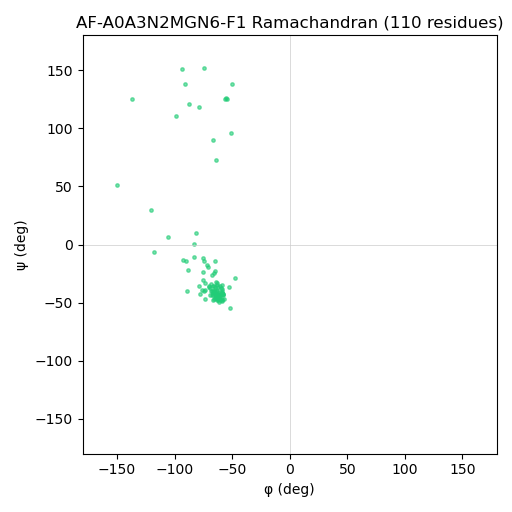75 5.192 -10.840 1.00 86.19 81 GLN A O 1
ATOM 624 N N . ILE A 1 82 ? 14.734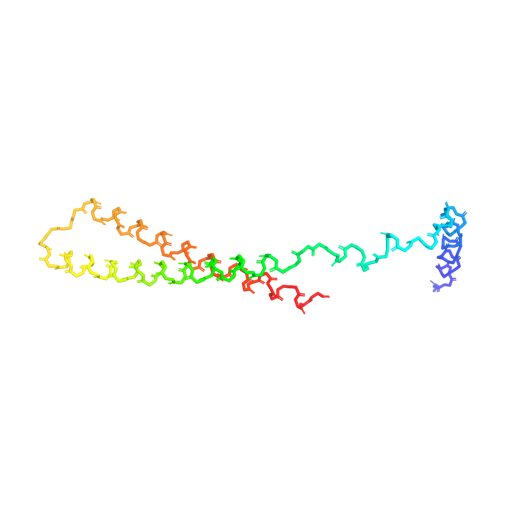 6.088 -10.950 1.00 87.88 82 ILE A N 1
ATOM 625 C CA . ILE A 1 82 ? 15.079 5.875 -9.535 1.00 87.88 82 ILE A CA 1
ATOM 626 C C . ILE A 1 82 ? 14.104 6.635 -8.624 1.00 87.88 82 ILE A C 1
ATOM 628 O O . ILE A 1 82 ? 13.596 6.072 -7.655 1.00 87.88 82 ILE A O 1
ATOM 632 N N . LEU A 1 83 ? 13.781 7.887 -8.964 1.00 92.00 83 LEU A N 1
ATOM 633 C CA . LEU A 1 83 ? 12.801 8.683 -8.216 1.00 92.00 83 LEU A CA 1
ATOM 634 C C . LEU A 1 83 ? 11.394 8.072 -8.269 1.00 92.00 83 LEU A C 1
ATOM 636 O O . LEU A 1 83 ? 10.686 8.042 -7.259 1.00 92.00 83 LEU A O 1
ATOM 640 N N . ILE A 1 84 ? 11.002 7.537 -9.427 1.00 90.06 84 ILE A N 1
ATOM 641 C CA . ILE A 1 84 ? 9.723 6.837 -9.585 1.00 90.06 84 ILE A CA 1
ATOM 642 C C . ILE A 1 84 ? 9.689 5.584 -8.698 1.00 90.06 84 ILE A C 1
ATOM 644 O O . ILE A 1 84 ? 8.701 5.369 -7.998 1.00 90.06 84 ILE A O 1
ATOM 648 N N . TYR A 1 85 ? 10.772 4.803 -8.633 1.00 89.69 85 TYR A N 1
ATOM 649 C CA . TYR A 1 85 ? 10.857 3.643 -7.738 1.00 89.69 85 TYR A CA 1
ATOM 650 C C . TYR A 1 85 ? 10.726 4.014 -6.263 1.00 89.69 85 TYR A C 1
ATOM 652 O O . TYR A 1 85 ? 9.955 3.378 -5.544 1.00 89.69 85 TYR A O 1
ATOM 660 N N . LEU A 1 86 ? 11.420 5.062 -5.813 1.00 92.12 86 LEU A N 1
ATOM 661 C CA . LEU A 1 86 ? 11.295 5.553 -4.438 1.00 92.12 86 LEU A CA 1
ATOM 662 C C . LEU A 1 86 ? 9.857 5.958 -4.109 1.00 92.12 86 LEU A C 1
ATOM 664 O O . LEU A 1 86 ? 9.367 5.673 -3.018 1.00 92.12 86 LEU A O 1
ATOM 668 N N . THR A 1 87 ? 9.167 6.566 -5.072 1.00 92.44 87 THR A N 1
ATOM 669 C CA . THR A 1 87 ? 7.763 6.959 -4.927 1.00 92.44 87 THR A CA 1
ATOM 670 C C . THR A 1 87 ? 6.846 5.737 -4.829 1.00 92.44 87 THR A C 1
ATOM 672 O O . THR A 1 87 ? 5.979 5.685 -3.961 1.00 92.44 87 THR A O 1
ATOM 675 N N . TYR A 1 88 ? 7.056 4.707 -5.653 1.00 91.31 88 TYR A N 1
ATOM 676 C CA . TYR A 1 88 ? 6.294 3.458 -5.542 1.00 91.31 88 TYR A CA 1
ATOM 677 C C . TYR A 1 88 ? 6.505 2.772 -4.188 1.00 91.31 88 TYR A C 1
ATOM 679 O O . TYR A 1 88 ? 5.538 2.327 -3.570 1.00 91.31 88 TYR A O 1
ATOM 687 N N . ILE A 1 89 ? 7.750 2.721 -3.704 1.00 92.06 89 ILE A N 1
ATOM 688 C CA . ILE A 1 89 ? 8.082 2.126 -2.403 1.00 92.06 89 ILE A CA 1
ATOM 689 C C . ILE A 1 89 ? 7.434 2.919 -1.264 1.00 92.06 89 ILE A C 1
ATOM 691 O O . ILE A 1 89 ? 6.871 2.312 -0.353 1.00 92.06 89 ILE A O 1
ATOM 695 N N . SER A 1 90 ? 7.470 4.254 -1.310 1.00 93.38 90 SER A N 1
ATOM 696 C CA . SER A 1 90 ? 6.883 5.090 -0.259 1.00 93.38 90 SER A CA 1
ATOM 697 C C . SER A 1 90 ? 5.360 4.959 -0.205 1.00 93.38 90 SER A C 1
ATOM 699 O O . SER A 1 90 ? 4.809 4.774 0.880 1.00 93.38 90 SER A O 1
ATOM 701 N N . ILE A 1 91 ? 4.681 4.960 -1.358 1.00 92.75 91 ILE A N 1
ATOM 702 C CA . ILE A 1 91 ? 3.227 4.761 -1.447 1.00 92.75 91 ILE A CA 1
ATOM 703 C C . ILE A 1 91 ? 2.849 3.369 -0.937 1.00 92.75 91 ILE A C 1
ATOM 705 O O . ILE A 1 91 ? 1.949 3.235 -0.108 1.00 92.75 91 ILE A O 1
ATOM 709 N N . PHE A 1 92 ? 3.549 2.328 -1.389 1.00 91.69 92 PHE A N 1
ATOM 710 C CA . PHE A 1 92 ? 3.263 0.958 -0.972 1.00 91.69 92 PHE A CA 1
ATOM 711 C C . PHE A 1 92 ? 3.501 0.756 0.531 1.00 91.69 92 PHE A C 1
ATOM 713 O O . PHE A 1 92 ? 2.662 0.178 1.224 1.00 91.69 92 PHE A O 1
ATOM 720 N N . GLY A 1 93 ? 4.598 1.304 1.060 1.00 92.00 93 GLY A N 1
ATOM 721 C CA . GLY A 1 93 ? 4.898 1.296 2.490 1.00 92.00 93 GLY A CA 1
ATOM 722 C C . GLY A 1 93 ? 3.844 2.035 3.317 1.00 92.00 93 GLY A C 1
ATOM 723 O O . GLY A 1 93 ? 3.400 1.515 4.340 1.00 92.00 93 GLY A O 1
ATOM 724 N N . ALA A 1 94 ? 3.386 3.202 2.854 1.00 91.00 94 ALA A N 1
ATOM 725 C CA . ALA A 1 94 ? 2.328 3.966 3.513 1.00 91.00 94 ALA A CA 1
ATOM 726 C C . ALA A 1 94 ? 0.999 3.194 3.557 1.00 91.00 94 ALA A C 1
ATOM 728 O O . ALA A 1 94 ? 0.344 3.161 4.598 1.00 91.00 94 ALA A O 1
ATOM 729 N N . LEU A 1 95 ? 0.627 2.516 2.465 1.00 90.50 95 LEU A N 1
ATOM 730 C CA . LEU A 1 95 ? -0.582 1.687 2.408 1.00 90.50 95 LEU A CA 1
ATOM 731 C C . LEU A 1 95 ? -0.520 0.516 3.398 1.00 90.50 95 LEU A C 1
ATOM 733 O O . LEU A 1 95 ? -1.480 0.285 4.134 1.00 90.50 95 LEU A O 1
ATOM 737 N N . ILE A 1 96 ? 0.616 -0.185 3.476 1.00 89.25 96 ILE A N 1
ATOM 738 C CA . ILE A 1 96 ? 0.808 -1.282 4.439 1.00 8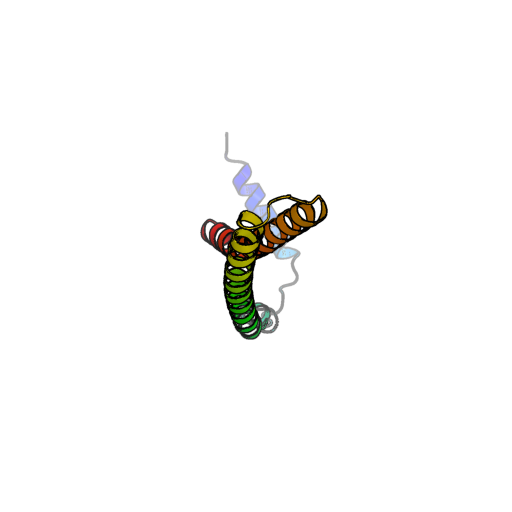9.25 96 ILE A CA 1
ATOM 739 C C . ILE A 1 96 ? 0.767 -0.762 5.877 1.00 89.25 96 ILE A C 1
ATOM 741 O O . ILE A 1 96 ? 0.096 -1.353 6.727 1.00 89.25 96 ILE A O 1
ATOM 745 N N . ALA A 1 97 ? 1.450 0.350 6.158 1.00 87.62 97 ALA A N 1
ATOM 746 C CA . ALA A 1 97 ? 1.449 0.960 7.483 1.00 87.62 97 ALA A CA 1
ATOM 747 C C . ALA A 1 97 ? 0.023 1.327 7.921 1.00 87.62 97 ALA A C 1
ATOM 749 O O . ALA A 1 97 ? -0.371 1.014 9.046 1.00 87.62 97 ALA A O 1
ATOM 750 N N . ASN A 1 98 ? -0.780 1.895 7.015 1.00 87.00 98 ASN A N 1
ATOM 751 C CA . ASN A 1 98 ? -2.161 2.268 7.310 1.00 87.00 98 ASN A CA 1
ATOM 752 C C . ASN A 1 98 ? -3.047 1.048 7.632 1.00 87.00 98 ASN A C 1
ATOM 754 O O . ASN A 1 98 ? -3.924 1.126 8.488 1.00 87.00 98 ASN A O 1
ATOM 758 N N . MET A 1 99 ? -2.775 -0.116 7.029 1.00 83.19 99 MET A N 1
ATOM 759 C CA . MET A 1 99 ? -3.457 -1.371 7.382 1.00 83.19 99 MET A CA 1
ATOM 760 C C . MET A 1 99 ? -2.962 -1.975 8.711 1.00 83.19 99 MET A C 1
ATOM 762 O O . MET A 1 99 ? -3.734 -2.619 9.423 1.00 83.19 99 MET A O 1
ATOM 766 N N . ALA A 1 100 ? -1.695 -1.766 9.079 1.00 82.88 100 ALA A N 1
ATOM 767 C CA . ALA A 1 100 ? -1.097 -2.332 10.290 1.00 82.88 100 ALA A CA 1
ATOM 768 C C . ALA A 1 100 ? -1.481 -1.577 11.579 1.00 82.88 100 ALA A C 1
ATOM 770 O O . ALA A 1 100 ? -1.686 -2.206 12.621 1.00 82.88 100 ALA A O 1
ATOM 771 N N . ILE A 1 101 ? -1.620 -0.247 11.523 1.00 80.62 101 ILE A N 1
ATOM 772 C CA . ILE A 1 101 ? -1.966 0.610 12.674 1.00 80.62 101 ILE A CA 1
ATOM 773 C C . ILE A 1 101 ? -3.228 0.131 13.422 1.00 80.62 101 ILE A C 1
ATOM 775 O O . ILE A 1 101 ? -3.130 -0.137 14.624 1.00 80.62 101 ILE A O 1
ATOM 779 N N . PRO A 1 102 ? -4.396 -0.059 12.774 1.00 74.75 102 PRO A N 1
ATOM 780 C CA . PRO A 1 102 ? -5.603 -0.496 13.476 1.00 74.75 102 PRO A CA 1
ATOM 781 C C . PRO A 1 102 ? -5.456 -1.896 14.093 1.00 74.75 102 PRO A C 1
ATOM 783 O O . PRO A 1 102 ? -5.988 -2.152 15.179 1.00 74.75 102 PRO A O 1
ATOM 786 N N . ALA A 1 103 ? -4.690 -2.793 13.463 1.00 71.56 103 ALA A N 1
ATOM 787 C CA . ALA A 1 103 ? -4.404 -4.114 14.016 1.00 71.56 103 ALA A CA 1
ATOM 788 C C . ALA A 1 103 ? -3.593 -4.013 15.320 1.00 71.56 103 ALA A C 1
ATOM 790 O O . ALA A 1 103 ? -3.938 -4.665 16.309 1.00 71.56 103 ALA A O 1
ATOM 791 N N . ILE A 1 104 ? -2.582 -3.142 15.363 1.00 74.19 104 ILE A N 1
ATOM 792 C CA . ILE A 1 104 ? -1.734 -2.913 16.541 1.00 74.19 104 ILE A CA 1
ATOM 793 C C . ILE A 1 104 ? -2.541 -2.273 17.680 1.00 74.19 104 ILE A C 1
ATOM 795 O O . ILE A 1 104 ? -2.523 -2.774 18.809 1.00 74.19 104 ILE A O 1
ATOM 799 N N . THR A 1 105 ? -3.320 -1.225 17.395 1.00 72.56 105 THR A N 1
ATOM 800 C CA . THR A 1 105 ? -4.130 -0.534 18.413 1.00 72.56 105 THR A CA 1
ATOM 801 C C . THR A 1 105 ? -5.220 -1.442 18.995 1.00 72.56 105 THR A C 1
ATOM 803 O O . THR A 1 105 ? -5.487 -1.403 20.197 1.00 72.56 105 THR A O 1
ATOM 806 N N . SER A 1 106 ? -5.827 -2.311 18.176 1.00 65.06 106 SER A N 1
ATOM 807 C CA . SER A 1 106 ? -6.813 -3.296 18.652 1.00 65.06 106 SER A CA 1
ATOM 808 C C . SER A 1 106 ? -6.208 -4.376 19.559 1.00 65.06 106 SER A C 1
ATOM 810 O O . SER A 1 106 ? -6.906 -4.958 20.393 1.00 65.06 106 SER A O 1
ATOM 812 N N . ARG A 1 107 ? -4.911 -4.665 19.403 1.00 60.66 107 ARG A N 1
ATOM 813 C CA . ARG A 1 107 ? -4.181 -5.641 20.218 1.00 60.66 107 ARG A CA 1
ATOM 814 C C . ARG A 1 107 ? -3.827 -5.058 21.584 1.00 60.66 107 ARG A C 1
ATOM 816 O O . ARG A 1 107 ? -4.052 -5.722 22.587 1.00 60.66 107 ARG A O 1
ATOM 823 N N . ALA A 1 108 ? -3.384 -3.800 21.628 1.00 64.06 108 ALA A N 1
ATOM 824 C CA . ALA A 1 108 ? -3.085 -3.091 22.875 1.00 64.06 108 ALA A CA 1
ATOM 825 C C . ALA A 1 108 ? -4.310 -2.979 23.801 1.00 64.06 108 ALA A C 1
ATOM 827 O O . ALA A 1 108 ? -4.193 -3.139 25.010 1.00 64.06 108 ALA A O 1
ATOM 828 N N . ARG A 1 109 ? -5.506 -2.781 23.230 1.00 57.97 109 ARG A N 1
ATOM 829 C CA . ARG A 1 109 ? -6.758 -2.638 23.990 1.00 57.97 109 ARG A CA 1
ATOM 830 C C . ARG A 1 109 ? -7.315 -3.955 24.563 1.00 57.97 109 ARG A C 1
ATOM 832 O O . ARG A 1 109 ? -8.247 -3.905 25.348 1.00 57.97 109 ARG A O 1
ATOM 839 N N . ARG A 1 110 ? -6.795 -5.120 24.150 1.00 57.94 110 ARG A N 1
ATOM 840 C CA . ARG A 1 110 ? -7.189 -6.441 24.687 1.00 57.94 110 ARG A CA 1
ATOM 841 C C . ARG A 1 110 ? -6.353 -6.891 25.890 1.00 57.94 110 ARG A C 1
ATOM 843 O O . ARG A 1 110 ? -6.741 -7.848 26.546 1.00 57.94 110 ARG A O 1
AT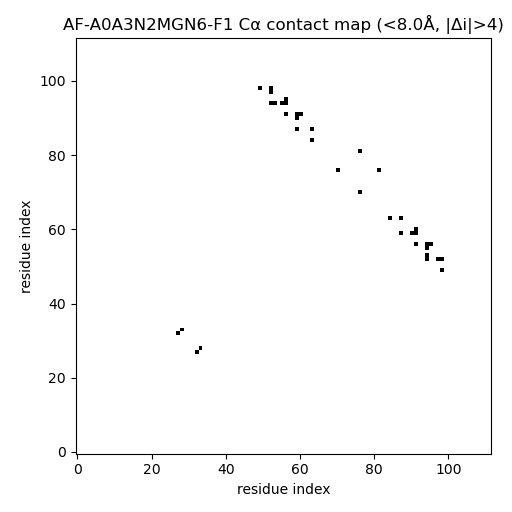OM 850 N N . ASN A 1 111 ? -5.226 -6.228 26.141 1.00 56.75 111 ASN A N 1
ATOM 851 C CA . ASN A 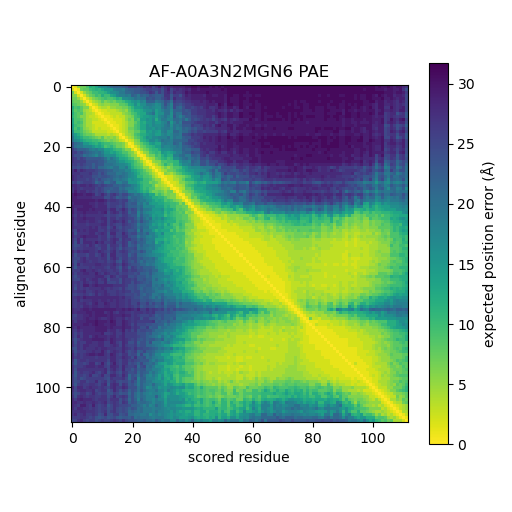1 111 ? -4.278 -6.579 27.202 1.00 56.75 111 ASN A CA 1
ATOM 852 C C . ASN A 1 111 ? -4.345 -5.616 28.409 1.00 56.75 111 ASN A C 1
ATOM 854 O O . ASN A 1 111 ? -3.498 -5.708 29.294 1.00 56.75 111 ASN A O 1
ATOM 858 N N . LEU A 1 112 ? -5.308 -4.688 28.408 1.00 51.44 112 LEU A N 1
ATOM 859 C CA . LEU A 1 112 ? -5.662 -3.768 29.496 1.00 51.44 112 LEU A CA 1
ATOM 860 C C . LEU A 1 112 ? -7.042 -4.159 30.027 1.00 51.44 112 LEU A C 1
ATOM 862 O O . LEU A 1 112 ? -7.228 -4.087 31.258 1.00 51.44 112 LEU A O 1
#